Protein AF-A0A2S2NV46-F1 (afdb_monomer_lite)

Radius of gyration: 34.58 Å; chains: 1; bounding box: 79×33×82 Å

Foldseek 3Di:
DPDDDDDDDDDVVVCVVVVVCVVDPPDDPPPPVVVVCVVDPPPDDDQDPQNVLLVQLVVDPVSVVLVVLQPDDPVPDDPVNCVVNVQWDQDPNFIWGFDQDPNDTDTDGDGDDD

Structure (mmCIF, N/CA/C/O backbone):
data_AF-A0A2S2NV46-F1
#
_entry.id   AF-A0A2S2NV46-F1
#
loop_
_atom_site.group_PDB
_atom_site.id
_atom_site.type_symbol
_atom_site.label_atom_id
_atom_site.label_alt_id
_atom_site.label_comp_id
_atom_site.label_asym_id
_atom_site.label_entity_id
_atom_site.label_seq_id
_atom_site.pdbx_PDB_ins_code
_atom_site.Cartn_x
_atom_site.Cartn_y
_atom_site.Cartn_z
_atom_site.occupancy
_atom_site.B_iso_or_equiv
_atom_site.auth_seq_id
_atom_site.auth_comp_id
_atom_site.auth_asym_id
_atom_site.auth_atom_id
_atom_site.pdbx_PDB_model_num
ATOM 1 N N . THR A 1 1 ? 52.981 5.927 -29.016 1.00 56.62 1 THR A N 1
ATOM 2 C CA . THR A 1 1 ? 53.230 5.341 -30.348 1.00 56.62 1 THR A CA 1
ATOM 3 C C . THR A 1 1 ? 53.313 3.841 -30.177 1.00 56.62 1 THR A C 1
ATOM 5 O O . THR A 1 1 ? 54.381 3.327 -29.883 1.00 56.62 1 THR A O 1
ATOM 8 N N . GLU A 1 2 ? 52.168 3.157 -30.221 1.00 81.75 2 GLU A N 1
ATOM 9 C CA . GLU A 1 2 ? 52.107 1.709 -29.939 1.00 81.75 2 GLU A CA 1
ATOM 10 C C . GLU A 1 2 ? 52.471 0.834 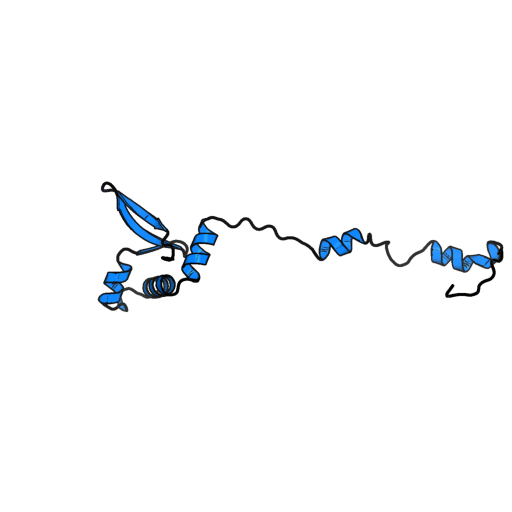-31.143 1.00 81.75 2 GLU A C 1
ATOM 12 O O . GLU A 1 2 ? 52.808 -0.330 -30.963 1.00 81.75 2 GLU A O 1
ATOM 17 N N . TYR A 1 3 ? 52.467 1.396 -32.355 1.00 86.69 3 TYR A N 1
ATOM 18 C CA . TYR A 1 3 ? 52.782 0.667 -33.580 1.00 86.69 3 TYR A CA 1
ATOM 19 C C . TYR A 1 3 ? 53.772 1.443 -34.437 1.00 86.69 3 TYR A C 1
ATOM 21 O O . TYR A 1 3 ? 53.659 2.665 -34.573 1.00 86.69 3 TYR A O 1
ATOM 29 N N . ASP A 1 4 ? 54.703 0.704 -35.031 1.00 89.06 4 ASP A N 1
ATOM 30 C CA . ASP A 1 4 ? 55.575 1.179 -36.097 1.00 89.06 4 ASP A CA 1
ATOM 31 C C . ASP A 1 4 ? 54.974 0.751 -37.442 1.00 89.06 4 ASP A C 1
ATOM 33 O O . ASP A 1 4 ? 54.660 -0.427 -37.643 1.00 89.06 4 ASP A O 1
ATOM 37 N N . TYR A 1 5 ? 54.727 1.707 -38.335 1.00 89.69 5 TYR A N 1
ATOM 38 C CA . TYR A 1 5 ? 54.058 1.449 -39.607 1.00 89.69 5 TYR A CA 1
ATOM 39 C C . TYR A 1 5 ? 54.553 2.372 -40.718 1.00 89.69 5 TYR A C 1
ATOM 41 O O . TYR A 1 5 ? 54.929 3.522 -40.502 1.00 89.69 5 TYR A O 1
ATOM 49 N N . GLU A 1 6 ? 54.486 1.862 -41.948 1.00 90.94 6 GLU A N 1
ATOM 50 C CA . GLU A 1 6 ? 54.864 2.578 -43.163 1.00 90.94 6 GLU A CA 1
ATOM 51 C C . GLU A 1 6 ? 53.642 2.710 -44.085 1.00 90.94 6 GLU A C 1
ATOM 53 O O . GLU A 1 6 ? 52.995 1.717 -44.434 1.00 90.94 6 GLU A O 1
ATOM 58 N N . ILE A 1 7 ? 53.317 3.936 -44.502 1.00 89.50 7 ILE A N 1
ATOM 59 C CA . ILE A 1 7 ? 52.171 4.205 -45.380 1.00 89.50 7 ILE A CA 1
ATOM 60 C C . ILE A 1 7 ? 52.569 3.929 -46.836 1.00 89.50 7 ILE A C 1
ATOM 62 O O . ILE A 1 7 ? 53.475 4.563 -47.372 1.00 89.50 7 ILE A O 1
ATOM 66 N N . LYS A 1 8 ? 51.859 3.010 -47.505 1.00 89.75 8 LYS A N 1
ATOM 67 C CA . LYS A 1 8 ? 52.066 2.679 -48.928 1.00 89.75 8 LYS A CA 1
ATOM 68 C C . LYS A 1 8 ? 50.761 2.723 -49.712 1.00 89.75 8 LYS A C 1
ATOM 70 O O . LYS A 1 8 ? 49.762 2.144 -49.294 1.00 89.75 8 LYS A O 1
ATOM 75 N N . HIS A 1 9 ? 50.796 3.328 -50.898 1.00 90.00 9 HIS A N 1
ATOM 76 C CA . HIS A 1 9 ? 49.676 3.295 -51.839 1.00 90.00 9 HIS A CA 1
ATOM 77 C C . HIS A 1 9 ? 49.545 1.913 -52.506 1.00 90.00 9 HIS A C 1
ATOM 79 O O . HIS A 1 9 ? 50.534 1.327 -52.954 1.00 90.00 9 HIS A O 1
ATOM 85 N N . ARG A 1 10 ? 48.311 1.402 -52.614 1.00 86.38 10 ARG A N 1
ATOM 86 C CA . ARG A 1 10 ? 47.982 0.148 -53.309 1.00 86.38 10 ARG A CA 1
ATOM 87 C C . ARG A 1 10 ? 46.831 0.381 -54.286 1.00 86.38 10 ARG A C 1
ATOM 89 O O . ARG A 1 10 ? 45.805 0.931 -53.913 1.00 86.38 10 ARG A O 1
ATOM 96 N N . ALA A 1 11 ? 46.998 -0.071 -55.529 1.00 89.56 11 ALA A N 1
ATOM 97 C CA . ALA A 1 11 ? 45.962 0.032 -56.556 1.00 89.56 11 ALA A CA 1
ATOM 98 C C . ALA A 1 11 ? 44.727 -0.824 -56.210 1.00 89.56 11 ALA A C 1
ATOM 100 O O . ALA A 1 11 ? 44.874 -1.930 -55.685 1.00 89.56 11 ALA A O 1
ATOM 101 N N . GLY A 1 12 ? 43.530 -0.350 -56.576 1.00 83.62 12 GLY A N 1
ATOM 102 C CA . GLY A 1 12 ? 42.243 -0.964 -56.210 1.00 83.62 12 GLY A CA 1
ATOM 103 C C . GLY A 1 12 ? 42.110 -2.446 -56.579 1.00 83.62 12 GLY A C 1
ATOM 104 O O . GLY A 1 12 ? 41.607 -3.236 -55.788 1.00 83.62 12 GLY A O 1
ATOM 105 N N . ASN A 1 13 ? 42.682 -2.865 -57.710 1.00 85.88 13 ASN A N 1
ATOM 106 C CA . ASN A 1 13 ? 42.668 -4.264 -58.162 1.00 85.88 13 ASN A CA 1
ATOM 107 C C . ASN A 1 13 ? 43.349 -5.216 -57.158 1.00 85.88 13 ASN A C 1
ATOM 109 O O . ASN A 1 13 ? 43.006 -6.391 -57.088 1.00 85.88 13 ASN A O 1
ATOM 113 N N . LYS A 1 14 ? 44.316 -4.712 -56.376 1.00 86.88 14 LYS A N 1
ATOM 114 C CA . LYS A 1 14 ? 45.017 -5.463 -55.320 1.00 86.88 14 LYS A CA 1
ATOM 115 C C . LYS A 1 14 ? 44.315 -5.382 -53.958 1.00 86.88 14 LYS A C 1
ATOM 117 O O . LYS A 1 14 ? 44.768 -6.027 -53.020 1.00 86.88 14 LYS A O 1
ATOM 122 N N . MET A 1 15 ? 43.241 -4.600 -53.850 1.00 88.38 15 MET A N 1
ATOM 123 C CA . MET A 1 15 ? 42.477 -4.332 -52.625 1.00 88.38 15 MET A CA 1
ATOM 124 C C . MET A 1 15 ? 41.024 -4.826 -52.726 1.00 88.38 15 MET A C 1
ATOM 126 O O . MET A 1 15 ? 40.214 -4.520 -51.858 1.00 88.38 15 MET A O 1
ATOM 130 N N . SER A 1 16 ? 40.687 -5.604 -53.760 1.00 88.56 16 SER A N 1
ATOM 131 C CA . SER A 1 16 ? 39.318 -6.070 -54.034 1.00 88.56 16 SER A CA 1
ATOM 132 C C . SER A 1 16 ? 38.680 -6.828 -52.866 1.00 88.56 16 SER A C 1
ATOM 134 O O . SER A 1 16 ? 37.505 -6.644 -52.578 1.00 88.56 16 SER A O 1
ATOM 136 N N . HIS A 1 17 ? 39.465 -7.641 -52.159 1.00 86.88 17 HIS A N 1
ATOM 137 C CA . HIS A 1 17 ? 39.029 -8.377 -50.972 1.00 86.88 17 HIS A CA 1
ATOM 138 C C . HIS A 1 17 ? 38.689 -7.445 -49.798 1.00 86.88 17 HIS A C 1
ATOM 140 O O . HIS A 1 17 ? 37.720 -7.688 -49.088 1.00 86.88 17 HIS A O 1
ATOM 146 N N . ILE A 1 18 ? 39.446 -6.360 -49.617 1.00 86.44 18 ILE A N 1
ATOM 147 C CA . ILE A 1 18 ? 39.196 -5.363 -48.565 1.00 86.44 18 ILE A CA 1
ATOM 148 C C . ILE A 1 18 ? 37.958 -4.530 -48.907 1.00 86.44 18 ILE A C 1
ATOM 150 O O . ILE A 1 18 ? 37.109 -4.325 -48.045 1.00 86.44 18 ILE A O 1
ATOM 154 N N . ASP A 1 19 ? 37.818 -4.110 -50.169 1.00 86.94 19 ASP A N 1
ATOM 155 C CA . ASP A 1 19 ? 36.628 -3.398 -50.649 1.00 86.94 19 ASP A CA 1
ATOM 156 C C . ASP A 1 19 ? 35.362 -4.253 -50.449 1.00 86.94 19 ASP A C 1
ATOM 158 O O . ASP A 1 19 ? 34.394 -3.773 -49.863 1.00 86.94 19 ASP A O 1
ATOM 162 N N . ALA A 1 20 ? 35.407 -5.545 -50.802 1.00 87.56 20 ALA A N 1
ATOM 163 C CA . ALA A 1 20 ? 34.298 -6.481 -50.604 1.00 87.56 20 ALA A CA 1
ATOM 164 C C . ALA A 1 20 ? 33.890 -6.632 -49.127 1.00 87.56 20 ALA A C 1
ATOM 166 O O . ALA A 1 20 ? 32.701 -6.585 -48.818 1.00 87.56 20 ALA A O 1
ATOM 167 N N . LEU A 1 21 ? 34.859 -6.768 -48.215 1.00 84.06 21 LEU A N 1
ATOM 168 C CA . LEU A 1 21 ? 34.590 -6.887 -46.778 1.00 84.06 21 LEU A CA 1
ATOM 169 C C . LEU A 1 21 ? 34.068 -5.579 -46.168 1.00 84.06 21 LEU A C 1
ATOM 171 O O . LEU A 1 21 ? 33.187 -5.611 -45.318 1.00 84.06 21 LEU A O 1
ATOM 175 N N . SER A 1 22 ? 34.568 -4.426 -46.619 1.00 83.25 22 SER A N 1
ATOM 176 C CA . SER A 1 22 ? 34.113 -3.122 -46.116 1.00 83.25 22 SER A CA 1
ATOM 177 C C . SER A 1 22 ? 32.702 -2.738 -46.579 1.00 83.25 22 SER A C 1
ATOM 179 O O . SER A 1 22 ? 32.001 -2.026 -45.867 1.00 83.25 22 SER A O 1
ATOM 181 N N . ARG A 1 23 ? 32.275 -3.196 -47.766 1.00 83.25 23 ARG A N 1
ATOM 182 C CA . ARG A 1 23 ? 30.968 -2.854 -48.359 1.00 83.25 23 ARG A CA 1
ATOM 183 C C . ARG A 1 23 ? 29.825 -3.752 -47.900 1.00 83.25 23 ARG A C 1
ATOM 185 O O . ARG A 1 23 ? 28.669 -3.390 -48.103 1.00 83.25 23 ARG A O 1
ATOM 192 N N . ALA A 1 24 ? 30.136 -4.908 -47.323 1.00 80.88 24 ALA A N 1
ATOM 193 C CA . ALA A 1 24 ? 29.159 -5.867 -46.823 1.00 80.88 24 ALA A CA 1
ATOM 194 C C . ALA A 1 24 ? 29.431 -6.192 -45.344 1.00 80.88 24 ALA A C 1
ATOM 196 O O . ALA A 1 24 ? 29.783 -7.331 -45.025 1.00 80.88 24 ALA A O 1
ATOM 197 N N . PRO A 1 25 ? 29.309 -5.205 -44.435 1.00 77.69 25 PRO A N 1
ATOM 198 C CA . PRO A 1 25 ? 29.383 -5.485 -43.009 1.00 77.69 25 PRO A CA 1
ATOM 199 C C . PRO A 1 25 ? 28.283 -6.488 -42.632 1.00 77.69 25 PRO A C 1
ATOM 201 O O . PRO A 1 25 ? 27.125 -6.333 -43.018 1.00 77.69 25 PRO A O 1
ATOM 204 N N . VAL A 1 26 ? 28.667 -7.551 -41.922 1.00 73.88 26 VAL A N 1
ATOM 205 C CA . VAL A 1 26 ? 27.741 -8.597 -41.447 1.00 73.88 26 VAL A CA 1
ATOM 206 C C . VAL A 1 26 ? 26.962 -8.117 -40.220 1.00 73.88 26 VAL A C 1
ATOM 208 O O . VAL A 1 26 ? 25.832 -8.544 -39.996 1.00 73.88 26 VAL A O 1
ATOM 211 N N . GLU A 1 27 ? 27.550 -7.205 -39.449 1.00 73.94 27 GLU A N 1
ATOM 212 C CA . GLU A 1 27 ? 26.894 -6.559 -38.321 1.00 73.94 27 GLU A CA 1
ATOM 213 C C . GLU A 1 27 ? 26.141 -5.317 -38.801 1.00 73.94 27 GLU A C 1
ATOM 215 O O . GLU A 1 27 ? 26.676 -4.478 -39.531 1.00 73.94 27 GLU A O 1
ATOM 220 N N . VAL A 1 28 ? 24.876 -5.210 -38.399 1.00 68.06 28 VAL A N 1
ATOM 221 C CA . VAL A 1 28 ? 24.115 -3.968 -38.539 1.00 68.06 28 VAL A CA 1
ATOM 222 C C . VAL A 1 28 ? 24.799 -2.937 -37.649 1.00 68.06 28 VAL A C 1
ATOM 224 O O . VAL A 1 28 ? 25.132 -3.258 -36.510 1.00 68.06 28 VAL A O 1
ATOM 227 N N . ALA A 1 29 ? 25.025 -1.721 -38.153 1.00 63.72 29 ALA A N 1
ATOM 228 C CA . ALA A 1 29 ? 25.498 -0.620 -37.323 1.00 63.72 29 ALA A CA 1
ATOM 229 C C . ALA A 1 29 ? 24.491 -0.415 -36.182 1.00 63.72 29 ALA A C 1
ATOM 231 O O . ALA A 1 29 ? 23.412 0.134 -36.391 1.00 63.72 29 ALA A O 1
ATOM 232 N N . GLY A 1 30 ? 24.807 -0.947 -35.004 1.00 61.06 30 GLY A N 1
ATOM 233 C CA . GLY A 1 30 ? 24.050 -0.680 -33.799 1.00 61.06 30 GLY A CA 1
ATOM 234 C C . GLY A 1 30 ? 24.352 0.749 -33.396 1.00 61.06 30 GLY A C 1
ATOM 235 O O . GLY A 1 30 ? 25.492 1.061 -33.046 1.00 61.06 30 GLY A O 1
ATOM 236 N N . ASP A 1 31 ? 23.354 1.625 -33.463 1.00 61.31 31 ASP A N 1
ATOM 237 C CA . ASP A 1 31 ? 23.453 2.904 -32.778 1.00 61.31 31 ASP A CA 1
ATOM 238 C C . ASP A 1 31 ? 23.704 2.585 -31.304 1.00 61.31 31 ASP A C 1
ATOM 240 O O . ASP A 1 31 ? 22.844 2.010 -30.631 1.00 61.31 31 ASP A O 1
ATOM 244 N N . THR A 1 32 ? 24.883 2.950 -30.797 1.00 59.84 32 THR A N 1
ATOM 245 C CA . THR A 1 32 ? 25.264 2.754 -29.387 1.00 59.84 32 THR A CA 1
ATOM 246 C C . THR A 1 32 ? 24.221 3.376 -28.449 1.00 59.84 32 THR A C 1
ATOM 248 O O . THR A 1 32 ? 24.049 2.944 -27.315 1.00 59.84 32 THR A O 1
ATOM 251 N N . GLU A 1 33 ? 23.461 4.353 -28.946 1.00 57.47 33 GLU A N 1
ATOM 252 C CA . GLU A 1 33 ? 22.334 4.969 -28.253 1.00 57.47 33 GLU A CA 1
ATOM 253 C C . GLU A 1 33 ? 21.208 3.972 -27.933 1.00 57.47 33 GLU A C 1
ATOM 255 O O . GLU A 1 33 ? 20.680 3.998 -26.825 1.00 57.47 33 GLU A O 1
ATOM 260 N N . THR A 1 34 ? 20.862 3.051 -28.839 1.00 55.34 34 THR A N 1
ATOM 261 C CA . THR A 1 34 ? 19.745 2.109 -28.621 1.00 55.34 34 THR A CA 1
ATOM 262 C C . THR A 1 34 ? 20.044 1.029 -27.579 1.00 55.34 34 THR A C 1
ATOM 264 O O . THR A 1 34 ? 19.150 0.672 -26.809 1.00 55.34 34 THR A O 1
ATOM 267 N N . GLU A 1 35 ? 21.294 0.569 -27.470 1.00 55.88 35 GLU A N 1
ATOM 268 C CA . GLU A 1 35 ? 21.708 -0.363 -26.409 1.00 55.88 35 GLU A CA 1
ATOM 269 C C . GLU A 1 35 ? 21.741 0.318 -25.029 1.00 55.88 35 GLU A C 1
ATOM 271 O O . GLU A 1 35 ? 21.291 -0.264 -24.043 1.00 55.88 35 GLU A O 1
ATOM 276 N N . ILE A 1 36 ? 22.152 1.592 -24.960 1.00 57.00 36 ILE A N 1
ATOM 277 C CA . ILE A 1 36 ? 22.155 2.381 -23.713 1.00 57.00 36 ILE A CA 1
ATOM 278 C C . ILE A 1 36 ? 20.726 2.675 -23.222 1.00 57.00 36 ILE A C 1
ATOM 280 O O . ILE A 1 36 ? 20.479 2.703 -22.013 1.00 57.00 36 ILE A O 1
ATOM 284 N N . ILE A 1 37 ? 19.777 2.898 -24.138 1.00 56.31 37 ILE A N 1
ATOM 285 C CA . ILE A 1 37 ? 18.377 3.192 -23.791 1.00 56.31 37 ILE A CA 1
ATOM 286 C C . ILE A 1 37 ? 17.677 1.949 -23.219 1.00 56.31 37 ILE A C 1
ATOM 288 O O . ILE A 1 37 ? 16.902 2.069 -22.269 1.00 56.31 37 ILE A O 1
ATOM 292 N N . ASN A 1 38 ? 17.979 0.752 -23.733 1.00 55.59 38 ASN A N 1
ATOM 293 C CA . ASN A 1 38 ? 17.362 -0.486 -23.249 1.00 55.59 38 ASN A CA 1
ATOM 294 C C . ASN A 1 38 ? 17.824 -0.888 -21.834 1.00 55.59 38 ASN A C 1
ATOM 296 O O . ASN A 1 38 ? 17.055 -1.505 -21.099 1.00 55.59 38 ASN A O 1
ATOM 300 N N . GLU A 1 39 ? 19.039 -0.516 -21.415 1.00 59.00 39 GLU A N 1
ATOM 301 C CA . GLU A 1 39 ? 19.539 -0.789 -20.056 1.00 59.00 39 GLU A CA 1
ATOM 302 C C . GLU A 1 39 ? 18.963 0.152 -18.981 1.00 59.00 39 GLU A C 1
ATOM 304 O O . GLU A 1 39 ? 19.012 -0.166 -17.791 1.00 59.00 39 GLU A O 1
ATOM 309 N N . LYS A 1 40 ? 18.396 1.302 -19.368 1.00 59.31 40 LYS A N 1
ATOM 310 C CA . LYS A 1 40 ? 17.907 2.343 -18.444 1.00 59.31 40 LYS A CA 1
ATOM 311 C C . LYS A 1 40 ? 16.441 2.686 -18.672 1.00 59.31 40 LYS A C 1
ATOM 313 O O . LYS A 1 40 ? 16.069 3.857 -18.733 1.00 59.31 40 LYS A O 1
ATOM 318 N N . MET A 1 41 ? 15.592 1.671 -18.790 1.00 61.00 41 MET A N 1
ATOM 319 C CA . MET A 1 41 ? 14.152 1.896 -18.845 1.00 61.00 41 MET A CA 1
ATOM 320 C C . MET A 1 41 ? 13.659 2.375 -17.469 1.00 61.00 41 MET A C 1
ATOM 322 O O . MET A 1 41 ? 13.348 1.581 -16.582 1.00 61.00 41 MET A O 1
ATOM 326 N N . GLU A 1 42 ? 13.631 3.692 -17.265 1.00 64.19 42 GLU A N 1
ATOM 327 C CA . GLU A 1 42 ? 13.036 4.305 -16.080 1.00 64.19 42 GLU A CA 1
ATOM 328 C C . GLU A 1 42 ? 11.518 4.081 -16.118 1.00 64.19 42 GLU A C 1
ATOM 330 O O . GLU A 1 42 ? 10.773 4.757 -16.829 1.00 64.19 42 GLU A O 1
ATOM 335 N N . VAL A 1 43 ? 11.045 3.089 -15.361 1.00 68.12 43 VAL A N 1
ATOM 336 C CA . VAL A 1 43 ? 9.611 2.827 -15.196 1.00 68.12 43 VAL A CA 1
ATOM 337 C C . VAL A 1 43 ? 9.044 3.853 -14.216 1.00 68.12 43 VAL A C 1
ATOM 339 O O . VAL A 1 43 ? 9.033 3.652 -13.002 1.00 68.12 43 VAL A O 1
ATOM 342 N N . LEU A 1 44 ? 8.572 4.978 -14.748 1.00 69.06 44 LEU A N 1
ATOM 343 C CA . LEU A 1 44 ? 7.854 5.985 -13.972 1.00 69.06 44 LEU A CA 1
ATOM 344 C C . LEU A 1 44 ? 6.457 5.454 -13.635 1.00 69.06 44 LEU A C 1
ATOM 346 O O . LEU A 1 44 ? 5.563 5.435 -14.479 1.00 69.06 44 LEU A O 1
ATOM 350 N N . THR A 1 45 ? 6.269 5.016 -12.390 1.00 73.81 45 THR A N 1
ATOM 351 C CA . THR A 1 45 ? 4.952 4.620 -11.876 1.00 73.81 45 THR A CA 1
ATOM 352 C C . THR A 1 45 ? 4.395 5.748 -11.017 1.00 73.81 45 THR A C 1
ATOM 354 O O . THR A 1 45 ? 5.062 6.221 -10.097 1.00 73.81 45 THR A O 1
ATOM 357 N N . LEU A 1 46 ? 3.173 6.189 -11.313 1.00 82.50 46 LEU A N 1
ATOM 358 C CA . LEU A 1 46 ? 2.459 7.137 -10.463 1.00 82.50 46 LEU A CA 1
ATOM 359 C C . LEU A 1 46 ? 1.990 6.395 -9.207 1.00 82.50 46 LEU A C 1
ATOM 361 O O . LEU A 1 46 ? 1.163 5.493 -9.300 1.00 82.50 46 LEU A O 1
ATOM 365 N N . VAL A 1 47 ? 2.537 6.762 -8.049 1.00 87.00 47 VAL A N 1
ATOM 366 C CA . VAL A 1 47 ? 2.095 6.242 -6.750 1.00 87.00 47 VAL A CA 1
ATOM 367 C C . VAL A 1 47 ? 0.898 7.071 -6.296 1.00 87.00 47 VAL A C 1
ATOM 369 O O . VAL A 1 47 ? 1.025 8.284 -6.114 1.00 87.00 47 VAL A O 1
ATOM 372 N N . THR A 1 48 ? -0.258 6.433 -6.128 1.00 91.44 48 THR A N 1
ATOM 373 C CA . THR A 1 48 ? -1.471 7.108 -5.643 1.00 91.44 48 THR A CA 1
ATOM 374 C C . THR A 1 48 ? -1.389 7.383 -4.137 1.00 91.44 48 THR A C 1
ATOM 376 O O . THR A 1 48 ? -0.578 6.789 -3.426 1.00 91.44 48 THR A O 1
ATOM 379 N N . GLU A 1 49 ? -2.237 8.274 -3.612 1.00 91.00 49 GLU A N 1
ATOM 380 C CA . GLU A 1 49 ? -2.333 8.493 -2.157 1.00 91.00 49 GLU A CA 1
ATOM 381 C C . GLU A 1 49 ? -2.711 7.198 -1.417 1.00 91.00 49 GLU A C 1
ATOM 383 O O . GLU A 1 49 ? -2.188 6.908 -0.343 1.00 91.00 49 GLU A O 1
ATOM 388 N N . GLU A 1 50 ? -3.566 6.379 -2.029 1.00 92.38 50 GLU A N 1
ATOM 389 C CA . GLU A 1 50 ? -3.995 5.079 -1.513 1.00 92.38 50 GLU A CA 1
ATOM 390 C C . GLU A 1 50 ? -2.819 4.103 -1.395 1.00 92.38 50 GLU A C 1
ATOM 392 O O . GLU A 1 50 ? -2.674 3.447 -0.362 1.00 92.38 50 GLU A O 1
ATOM 397 N N . ASP A 1 51 ? -1.935 4.060 -2.396 1.00 91.56 51 ASP A N 1
ATOM 398 C CA . ASP A 1 51 ? -0.725 3.230 -2.367 1.00 91.56 51 ASP A CA 1
ATOM 399 C C . ASP A 1 51 ? 0.218 3.647 -1.234 1.00 91.56 51 ASP A C 1
ATOM 401 O O . ASP A 1 51 ? 0.786 2.797 -0.540 1.00 91.56 51 ASP A O 1
ATOM 405 N N . GLN A 1 52 ? 0.363 4.958 -1.009 1.00 91.31 52 GLN A N 1
ATOM 406 C CA . GLN A 1 52 ? 1.182 5.480 0.086 1.00 91.31 52 GLN A CA 1
ATOM 407 C C . GLN A 1 52 ? 0.603 5.083 1.443 1.00 91.31 52 GLN A C 1
ATOM 409 O O . GLN A 1 52 ? 1.325 4.563 2.297 1.00 91.31 52 GLN A O 1
ATOM 414 N N . VAL A 1 53 ? -0.704 5.275 1.637 1.00 93.12 53 VAL A N 1
ATOM 415 C CA . VAL A 1 53 ? -1.387 4.892 2.878 1.00 93.12 53 VAL A CA 1
ATOM 416 C C . VAL A 1 53 ? -1.286 3.383 3.100 1.00 93.12 53 VAL A C 1
ATOM 418 O O . VAL A 1 53 ? -0.964 2.949 4.207 1.00 93.12 53 VAL A O 1
ATOM 421 N N . LEU A 1 54 ? -1.486 2.570 2.061 1.00 92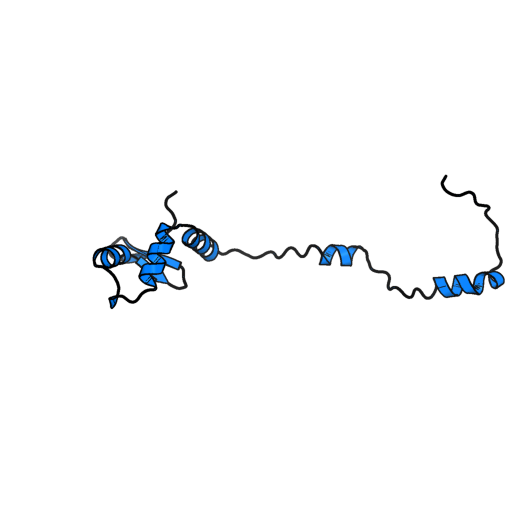.50 54 LEU A N 1
ATOM 422 C CA . LEU A 1 54 ? -1.367 1.116 2.146 1.00 92.50 54 LEU A CA 1
ATOM 423 C C . LEU A 1 54 ? 0.046 0.690 2.561 1.00 92.50 54 LEU A C 1
ATOM 425 O O . LEU A 1 54 ? 0.203 -0.180 3.422 1.00 92.50 54 LEU A O 1
ATOM 429 N N . ALA A 1 55 ? 1.078 1.310 1.984 1.00 91.44 55 ALA A N 1
ATOM 430 C CA . ALA A 1 55 ? 2.467 1.044 2.344 1.00 91.44 55 ALA A CA 1
ATOM 431 C C . ALA A 1 55 ? 2.747 1.385 3.819 1.00 91.44 55 ALA A C 1
ATOM 433 O O . ALA A 1 55 ? 3.340 0.574 4.539 1.00 91.44 55 ALA A O 1
ATOM 434 N N . MET A 1 56 ? 2.261 2.535 4.299 1.00 92.56 56 MET A N 1
ATOM 435 C CA . MET A 1 56 ? 2.383 2.933 5.707 1.00 92.56 56 MET A CA 1
ATOM 436 C C . MET A 1 56 ? 1.687 1.932 6.640 1.00 92.56 56 MET A C 1
ATOM 438 O O . MET A 1 56 ? 2.277 1.481 7.621 1.00 92.56 56 MET A O 1
ATOM 442 N N . GLN A 1 57 ? 0.457 1.531 6.310 1.00 93.19 57 GLN A N 1
ATOM 443 C CA . GLN A 1 57 ? -0.333 0.592 7.111 1.00 93.19 57 GLN A CA 1
ATOM 444 C C . GLN A 1 57 ? 0.290 -0.802 7.193 1.00 93.19 57 GLN A C 1
ATOM 446 O O . GLN A 1 57 ? 0.246 -1.429 8.248 1.00 93.19 57 GLN A O 1
ATOM 451 N N . ARG A 1 58 ? 0.887 -1.292 6.099 1.00 89.62 58 ARG A N 1
ATOM 452 C CA . ARG A 1 58 ? 1.563 -2.600 6.068 1.00 89.62 58 ARG A CA 1
ATOM 453 C C . ARG A 1 58 ? 2.863 -2.625 6.865 1.00 89.62 58 ARG A C 1
ATOM 455 O O . ARG A 1 58 ? 3.254 -3.687 7.348 1.00 89.62 58 ARG A O 1
ATOM 462 N N . THR A 1 59 ? 3.533 -1.481 6.964 1.00 91.00 59 THR A N 1
ATOM 463 C CA . THR A 1 59 ? 4.808 -1.352 7.678 1.00 91.00 59 THR A CA 1
ATOM 464 C C . THR A 1 59 ? 4.597 -1.304 9.193 1.00 91.00 59 THR A C 1
ATOM 466 O O . THR A 1 59 ? 5.411 -1.834 9.947 1.00 91.00 59 THR A O 1
ATOM 469 N N . ASP A 1 60 ? 3.489 -0.719 9.652 1.00 93.69 60 ASP A N 1
ATOM 470 C CA . ASP A 1 60 ? 3.174 -0.618 11.076 1.00 93.69 60 ASP A CA 1
ATOM 471 C C . ASP A 1 60 ? 2.669 -1.945 11.662 1.00 93.69 60 ASP A C 1
ATOM 473 O O . ASP A 1 60 ? 1.686 -2.540 11.214 1.00 93.69 60 ASP A O 1
ATOM 477 N N . THR A 1 61 ? 3.343 -2.409 12.714 1.00 91.88 61 THR A N 1
ATOM 478 C CA . THR A 1 61 ? 3.047 -3.694 13.355 1.00 91.88 61 THR A CA 1
ATOM 479 C C . THR A 1 61 ? 1.693 -3.703 14.056 1.00 91.88 61 THR A C 1
ATOM 481 O O . THR A 1 61 ? 1.016 -4.729 14.040 1.00 91.88 61 THR A O 1
ATOM 484 N N . ARG A 1 62 ? 1.259 -2.577 14.635 1.00 92.00 62 ARG A N 1
ATOM 485 C CA . ARG A 1 62 ? -0.027 -2.457 15.332 1.00 92.00 62 ARG A CA 1
ATOM 486 C C . ARG A 1 62 ? -1.189 -2.423 14.345 1.00 92.00 62 ARG A C 1
ATOM 488 O O . ARG A 1 62 ? -2.214 -3.050 14.582 1.00 92.00 62 ARG A O 1
ATOM 495 N N . LEU A 1 63 ? -1.062 -1.694 13.243 1.00 91.88 63 LEU A N 1
ATOM 496 C CA . LEU A 1 63 ? -2.086 -1.666 12.203 1.00 91.88 63 LEU A CA 1
ATOM 497 C C . LEU A 1 63 ? -2.185 -3.029 11.523 1.00 91.88 63 LEU A C 1
ATOM 499 O O . LEU A 1 63 ? -3.291 -3.517 11.305 1.00 91.88 63 LEU A O 1
ATOM 503 N N . ARG A 1 64 ? -1.051 -3.700 11.301 1.00 91.12 64 ARG A N 1
ATOM 504 C CA . ARG A 1 64 ? -1.033 -5.074 10.799 1.00 91.12 64 ARG A CA 1
ATOM 505 C C . ARG A 1 64 ? -1.773 -6.049 11.715 1.00 91.12 64 ARG A C 1
ATOM 507 O O . ARG A 1 64 ? -2.573 -6.827 11.209 1.00 91.12 64 ARG A O 1
ATOM 514 N N . THR A 1 65 ? -1.590 -5.989 13.039 1.00 90.81 65 THR A N 1
ATOM 515 C CA . THR A 1 65 ? -2.354 -6.871 13.942 1.00 90.81 65 THR A CA 1
ATOM 516 C C . THR A 1 65 ? -3.856 -6.599 13.889 1.00 90.81 65 THR A C 1
ATOM 518 O O . THR A 1 65 ? -4.643 -7.542 13.917 1.00 90.81 65 THR A O 1
ATOM 521 N N . ILE A 1 66 ? -4.273 -5.337 13.746 1.00 91.06 66 ILE A N 1
ATOM 522 C CA . ILE A 1 66 ? -5.687 -4.974 13.562 1.00 91.06 66 ILE A CA 1
ATOM 523 C C . ILE A 1 66 ? -6.242 -5.582 12.271 1.00 91.06 66 ILE A C 1
ATOM 525 O O . ILE A 1 66 ? -7.328 -6.162 12.287 1.00 91.06 66 ILE A O 1
ATOM 529 N N . VAL A 1 67 ? -5.496 -5.482 11.169 1.00 91.00 67 VAL A N 1
ATOM 530 C CA . VAL A 1 67 ? -5.867 -6.094 9.885 1.00 91.00 67 VAL A CA 1
ATOM 531 C C . VAL A 1 67 ? -5.968 -7.615 10.024 1.00 91.00 67 VAL A C 1
ATOM 533 O O . VAL A 1 67 ? -6.965 -8.193 9.600 1.00 91.00 67 VAL A O 1
ATOM 536 N N . ASP A 1 68 ? -5.005 -8.260 10.685 1.00 90.19 68 ASP A N 1
ATOM 537 C CA . ASP A 1 68 ? -5.007 -9.710 10.900 1.00 90.19 68 ASP A CA 1
ATOM 538 C C . ASP A 1 68 ? -6.229 -10.171 11.714 1.00 90.19 68 ASP A C 1
ATOM 540 O O . ASP A 1 68 ? -6.830 -11.198 11.398 1.00 90.19 68 ASP A O 1
ATOM 544 N N . ILE A 1 69 ? -6.637 -9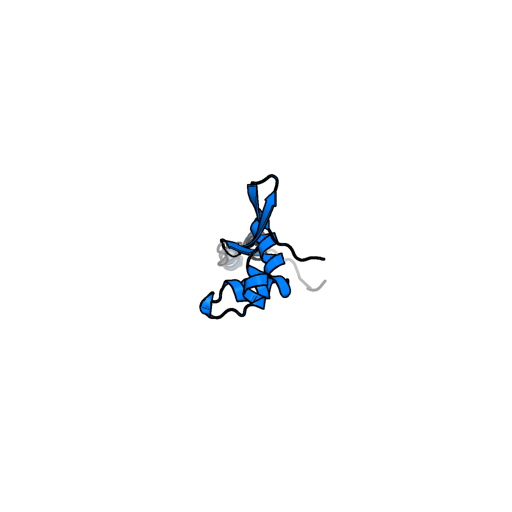.411 12.736 1.00 89.38 69 ILE A N 1
ATOM 545 C CA . ILE A 1 69 ? -7.851 -9.689 13.521 1.00 89.38 69 ILE A CA 1
ATOM 546 C C . ILE A 1 69 ? -9.110 -9.501 12.661 1.00 89.38 69 ILE A C 1
ATOM 548 O O . ILE A 1 69 ? -10.030 -10.320 12.731 1.00 89.38 69 ILE A O 1
ATOM 552 N N . LEU A 1 70 ? -9.159 -8.445 11.840 1.00 88.06 70 LEU A N 1
ATOM 553 C CA . LEU A 1 70 ? -10.287 -8.154 10.949 1.00 88.06 70 LEU A CA 1
ATOM 554 C C . LEU A 1 70 ? -10.447 -9.191 9.826 1.00 88.06 70 LEU A C 1
ATOM 556 O O . LEU A 1 70 ? -11.576 -9.456 9.420 1.00 88.06 70 LEU A O 1
ATOM 560 N N . CYS A 1 71 ? -9.354 -9.804 9.366 1.00 86.81 71 CYS A N 1
ATOM 561 C CA . CYS A 1 71 ? -9.368 -10.887 8.379 1.00 86.81 71 CYS A CA 1
ATOM 562 C C . CYS A 1 71 ? -9.879 -12.226 8.942 1.00 86.81 71 CYS A C 1
ATOM 564 O O . CYS A 1 71 ? -10.310 -13.084 8.174 1.00 86.81 71 CYS A O 1
ATOM 566 N N . ARG A 1 72 ? -9.829 -12.432 10.265 1.00 85.94 72 ARG A N 1
ATOM 567 C CA . ARG A 1 72 ? -10.387 -13.626 10.928 1.00 85.94 72 ARG A CA 1
ATOM 568 C C . ARG A 1 72 ? -11.901 -13.499 11.090 1.00 85.94 72 ARG A C 1
ATOM 570 O O . ARG A 1 72 ? -12.422 -12.390 11.200 1.00 85.94 72 ARG A O 1
ATOM 577 N N . GLU A 1 73 ? -12.601 -14.628 11.181 1.00 78.25 73 GLU A N 1
ATOM 578 C CA . GLU A 1 73 ? -14.037 -14.645 11.489 1.00 78.25 73 GLU A CA 1
ATOM 579 C C . GLU A 1 73 ? -14.338 -14.035 12.868 1.00 78.25 73 GLU A C 1
ATOM 581 O O . GLU A 1 73 ? -13.583 -14.227 13.822 1.00 78.25 73 GLU A O 1
ATOM 586 N N . GLU A 1 74 ? -15.470 -13.331 12.991 1.00 76.38 74 GLU A N 1
ATOM 587 C CA . GLU A 1 74 ? -15.929 -12.739 14.261 1.00 76.38 74 GLU A CA 1
ATOM 588 C C . GLU A 1 74 ? -16.116 -13.770 15.379 1.00 76.38 74 GLU A C 1
ATOM 590 O O . GLU A 1 74 ? -15.881 -13.459 16.544 1.00 76.38 74 GLU A O 1
ATOM 595 N N . SER A 1 75 ? -16.485 -15.000 15.023 1.00 73.38 75 SER A N 1
ATOM 596 C CA . SER A 1 75 ? -16.694 -16.135 15.929 1.00 73.38 75 SER A CA 1
ATOM 597 C C . SER A 1 75 ? -15.432 -16.543 16.701 1.00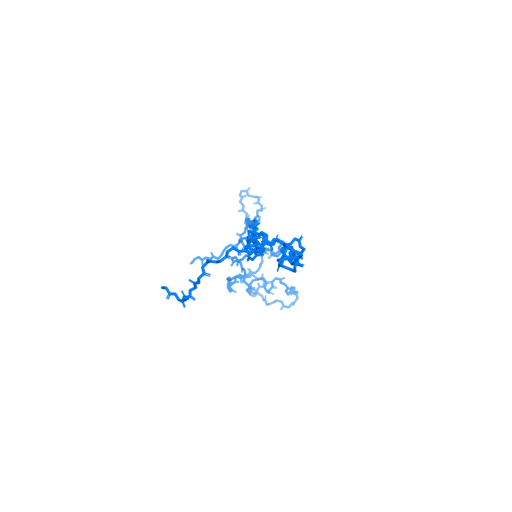 73.38 75 SER A C 1
ATOM 599 O O . SER A 1 75 ? -15.535 -17.057 17.813 1.00 73.38 75 SER A O 1
ATOM 601 N N . GLY A 1 76 ? -14.246 -16.308 16.130 1.00 74.19 76 GLY A N 1
ATOM 602 C CA . GLY A 1 76 ? -12.954 -16.672 16.715 1.00 74.19 76 GLY A CA 1
ATOM 603 C C . GLY A 1 76 ? -12.261 -15.547 17.485 1.00 74.19 76 GLY A C 1
ATOM 604 O O . GLY A 1 76 ? -11.140 -15.747 17.952 1.00 74.19 76 GLY A O 1
ATOM 605 N N . ARG A 1 77 ? -12.874 -14.360 17.591 1.00 82.75 77 ARG A N 1
ATOM 606 C CA . ARG A 1 77 ? -12.260 -13.189 18.233 1.00 82.75 77 ARG A CA 1
ATOM 607 C C . ARG A 1 77 ? -12.513 -13.193 19.736 1.00 82.75 77 ARG A C 1
ATOM 609 O O . ARG A 1 77 ? -13.621 -13.441 20.204 1.00 82.75 77 ARG A O 1
ATOM 616 N N . SER A 1 78 ? -11.493 -12.836 20.508 1.00 81.62 78 SER A N 1
ATOM 617 C CA . SER A 1 78 ? -11.664 -12.557 21.935 1.00 81.62 78 SER A CA 1
ATOM 618 C C . SER A 1 78 ? -12.477 -11.271 22.163 1.00 81.62 78 SER A C 1
ATOM 620 O O . SER A 1 78 ? -12.628 -10.421 21.278 1.00 81.62 78 SER A O 1
ATOM 622 N N . VAL A 1 79 ? -13.008 -11.096 23.377 1.00 82.81 79 VAL A N 1
ATOM 623 C CA . VAL A 1 79 ? -13.798 -9.907 23.759 1.00 82.81 79 VAL A CA 1
ATOM 624 C C . VAL A 1 79 ? -12.965 -8.619 23.668 1.00 82.81 79 VAL A C 1
ATOM 626 O O . VAL A 1 79 ? -13.466 -7.569 23.254 1.00 82.81 79 VAL A O 1
ATOM 629 N N . SER A 1 80 ? -11.678 -8.701 24.013 1.00 83.25 80 SER A N 1
ATOM 630 C CA . SER A 1 80 ? -10.716 -7.601 23.904 1.00 83.25 80 SER A CA 1
ATOM 631 C C . SER A 1 80 ? -10.438 -7.229 22.448 1.00 83.25 80 SER A C 1
ATOM 633 O O . SER A 1 80 ? -10.497 -6.051 22.102 1.00 83.25 80 SER A O 1
ATOM 635 N N . GLU A 1 81 ? -10.204 -8.215 21.579 1.00 86.00 81 GLU A N 1
ATOM 636 C CA . GLU A 1 81 ? -9.994 -7.992 20.141 1.00 86.00 81 GLU A CA 1
ATOM 637 C C . GLU A 1 81 ? -11.234 -7.395 19.476 1.00 86.00 81 GLU A C 1
ATOM 639 O O . GLU A 1 81 ? -11.126 -6.420 18.736 1.00 86.00 81 GLU A O 1
ATOM 644 N N . SER A 1 82 ? -12.418 -7.920 19.796 1.00 82.31 82 SER A N 1
ATOM 645 C CA . SER A 1 82 ? -13.692 -7.432 19.259 1.00 82.31 82 SER A CA 1
ATOM 646 C C . SER A 1 82 ? -13.951 -5.974 19.636 1.00 82.31 82 SER A C 1
ATOM 648 O O . SER A 1 82 ? -14.428 -5.193 18.815 1.00 82.31 82 SER A O 1
ATOM 650 N N . SER A 1 83 ? -13.590 -5.581 20.860 1.00 85.12 83 SER A N 1
ATOM 651 C CA . SER A 1 83 ? -13.690 -4.188 21.310 1.00 85.12 83 SER A CA 1
ATOM 652 C C . SER A 1 83 ? -12.698 -3.281 20.581 1.00 85.12 83 SER A C 1
ATOM 654 O O . SER A 1 83 ? -13.044 -2.157 20.227 1.00 85.12 83 SER A O 1
ATOM 656 N N . LEU A 1 84 ? -11.487 -3.778 20.320 1.00 85.75 84 LEU A N 1
ATOM 657 C CA . LEU A 1 84 ? -10.422 -3.030 19.658 1.00 85.75 84 LEU A CA 1
ATOM 658 C C . LEU A 1 84 ? -10.720 -2.776 18.175 1.00 85.75 84 LEU A C 1
ATOM 660 O O . LEU A 1 84 ? -10.463 -1.680 17.687 1.00 85.75 84 LEU A O 1
ATOM 664 N N . VAL A 1 85 ? -11.301 -3.750 17.467 1.00 88.81 85 VAL A N 1
ATOM 665 C CA . VAL A 1 85 ? -11.598 -3.629 16.027 1.00 88.81 85 VAL A CA 1
ATOM 666 C C . VAL A 1 85 ? -12.966 -3.019 15.715 1.00 88.81 85 VAL A C 1
ATOM 668 O O . VAL A 1 85 ? -13.236 -2.707 14.560 1.00 88.81 85 VAL A O 1
ATOM 671 N N . LYS A 1 86 ? -13.825 -2.797 16.719 1.00 87.56 86 LYS A N 1
ATOM 672 C CA . LYS A 1 86 ? -15.211 -2.314 16.549 1.00 87.56 86 LYS A CA 1
ATOM 673 C C . LYS A 1 86 ? -15.324 -1.018 15.736 1.00 87.56 86 LYS A C 1
ATOM 675 O O . LYS A 1 86 ? -16.268 -0.835 14.967 1.00 87.56 86 LYS A O 1
ATOM 680 N N . GLU A 1 87 ? -14.370 -0.112 15.925 1.00 90.62 87 GLU A N 1
ATOM 681 C CA . GLU A 1 87 ? -14.323 1.190 15.246 1.00 90.62 87 GLU A CA 1
ATOM 682 C C . GLU A 1 87 ? -13.620 1.135 13.885 1.00 90.62 87 GLU A C 1
ATOM 684 O O . GLU A 1 87 ? -13.628 2.122 13.150 1.00 90.62 87 GLU A O 1
ATOM 689 N N . TYR A 1 88 ? -13.021 0.000 13.532 1.00 92.50 88 TYR A N 1
ATOM 690 C CA . TYR A 1 88 ? -12.227 -0.159 12.325 1.00 92.50 88 TYR A CA 1
ATOM 691 C C . TYR A 1 88 ? -12.986 -0.938 11.252 1.00 92.50 88 TYR A C 1
ATOM 693 O O . TYR A 1 88 ? -13.858 -1.761 11.532 1.00 92.50 88 TYR A O 1
ATOM 701 N N . VAL A 1 89 ? -12.664 -0.653 9.995 1.00 92.88 89 VAL A N 1
ATOM 702 C CA . VAL A 1 89 ? -13.159 -1.381 8.825 1.00 92.88 89 VAL A CA 1
ATOM 703 C C . VAL A 1 89 ? -12.028 -1.533 7.831 1.00 92.88 89 VAL A C 1
ATOM 705 O O . VAL A 1 89 ? -11.295 -0.582 7.578 1.00 92.88 89 VAL A O 1
ATOM 708 N N . LEU A 1 90 ? -11.920 -2.723 7.253 1.00 92.31 90 LEU A N 1
ATOM 709 C CA . LEU A 1 90 ? -11.040 -2.990 6.128 1.00 92.31 90 LEU A CA 1
ATOM 710 C C . LEU A 1 90 ? -11.851 -2.883 4.832 1.00 92.31 90 LEU A C 1
ATOM 712 O O . LEU A 1 90 ? -12.869 -3.559 4.689 1.00 92.31 90 LEU A O 1
ATOM 716 N N . GLU A 1 91 ? -11.423 -2.036 3.902 1.00 91.50 91 GLU A N 1
ATOM 717 C CA . GLU A 1 91 ? -12.084 -1.835 2.607 1.00 91.50 91 GLU A CA 1
ATOM 718 C C . GLU A 1 91 ? -11.012 -1.712 1.523 1.00 91.50 91 GLU A C 1
ATOM 720 O O . GLU A 1 91 ? -10.057 -0.959 1.681 1.00 91.50 91 GLU A O 1
ATOM 725 N N . SER A 1 92 ? -11.106 -2.522 0.464 1.00 86.50 92 SER A N 1
ATOM 726 C CA . SER A 1 92 ? -10.082 -2.609 -0.598 1.00 86.50 92 SER A CA 1
ATOM 727 C C . SER A 1 92 ? -8.647 -2.845 -0.089 1.00 86.50 92 SER A C 1
ATOM 729 O O . SER A 1 92 ? -7.675 -2.450 -0.723 1.00 86.50 92 SER A O 1
ATOM 731 N N . GLY A 1 93 ? -8.498 -3.492 1.073 1.00 87.56 93 GLY A N 1
ATOM 732 C CA . GLY A 1 93 ? -7.202 -3.734 1.718 1.00 87.56 93 GLY A CA 1
ATOM 733 C C . GLY A 1 93 ? -6.650 -2.558 2.533 1.00 87.56 93 GLY A C 1
ATOM 734 O O . GLY A 1 93 ? -5.639 -2.736 3.207 1.00 87.56 93 GLY A O 1
ATOM 735 N N . LEU A 1 94 ? -7.320 -1.402 2.523 1.00 93.00 94 LEU A N 1
ATOM 736 C CA . LEU A 1 94 ? -6.999 -0.237 3.344 1.00 93.00 94 LEU A CA 1
ATOM 737 C C . LEU A 1 94 ? -7.777 -0.265 4.660 1.00 93.00 94 LEU A C 1
ATOM 739 O O . LEU A 1 94 ? -8.967 -0.588 4.710 1.00 93.00 94 LEU A O 1
ATOM 743 N N . LEU A 1 95 ? -7.096 0.103 5.742 1.00 94.38 95 LEU A N 1
ATOM 744 C CA . LEU A 1 95 ? -7.683 0.220 7.068 1.00 94.38 95 LEU A CA 1
ATOM 745 C C . LEU A 1 95 ? -8.293 1.613 7.265 1.00 94.38 95 LEU A C 1
ATOM 747 O O . LEU A 1 95 ? -7.611 2.638 7.176 1.00 94.38 95 LEU A O 1
ATOM 751 N N . TYR A 1 96 ? -9.577 1.633 7.605 1.00 94.50 96 TYR A N 1
ATOM 752 C CA . TYR A 1 96 ? -10.337 2.832 7.923 1.00 94.50 96 TYR A CA 1
ATOM 753 C C . TYR A 1 96 ? -10.794 2.820 9.374 1.00 94.50 96 TYR A C 1
ATOM 755 O O . TYR A 1 96 ? -11.143 1.775 9.924 1.00 94.50 96 TYR A O 1
ATOM 763 N N . LYS A 1 97 ? -10.875 4.007 9.974 1.00 93.19 97 LYS A N 1
ATOM 764 C CA . LYS A 1 97 ? -11.553 4.233 11.248 1.00 93.19 97 LYS A CA 1
ATOM 765 C C . LYS A 1 97 ? -12.875 4.955 11.009 1.00 93.19 97 LYS A C 1
ATOM 767 O O . LYS A 1 97 ? -12.919 5.971 10.315 1.00 93.19 97 LYS A O 1
ATOM 772 N N . LYS A 1 98 ? -13.952 4.431 11.592 1.00 93.00 98 LYS A N 1
ATOM 773 C CA . LYS A 1 98 ? -15.261 5.086 11.654 1.00 93.00 98 LYS A CA 1
ATOM 774 C C . LYS A 1 98 ? -15.198 6.185 12.709 1.00 93.00 98 LYS A C 1
ATOM 776 O O . LYS A 1 98 ? -14.984 5.903 13.884 1.00 93.00 98 LYS A O 1
ATOM 781 N N . VAL A 1 99 ? -15.392 7.429 12.289 1.00 91.56 99 VAL A N 1
ATOM 782 C CA . VAL A 1 99 ? -15.425 8.597 13.173 1.00 91.56 99 VAL A CA 1
ATOM 783 C C . VAL A 1 99 ? -16.732 9.339 12.943 1.00 91.56 99 VAL A C 1
ATOM 785 O O . VAL A 1 99 ? -17.086 9.656 11.808 1.00 91.56 99 VAL A O 1
ATOM 788 N N . GLU A 1 100 ? -17.464 9.611 14.018 1.00 90.94 100 GLU A N 1
ATOM 789 C CA . GLU A 1 100 ? -18.667 10.433 13.959 1.00 90.94 100 GLU A CA 1
ATOM 790 C C . GLU A 1 100 ? -18.281 11.912 14.047 1.00 90.94 100 GLU A C 1
ATOM 792 O O . GLU A 1 100 ? -17.731 12.370 15.046 1.00 90.94 100 GLU A O 1
ATOM 797 N N . VAL A 1 101 ? -18.566 12.668 12.987 1.00 87.19 101 VAL A N 1
ATOM 798 C CA . VAL A 1 101 ? -18.350 14.117 12.937 1.00 87.19 101 VAL A CA 1
ATOM 799 C C . VAL A 1 101 ? -19.669 14.769 12.557 1.00 87.19 101 VAL A C 1
ATOM 801 O O . VAL A 1 101 ? -20.217 14.496 11.491 1.00 87.19 101 VAL A O 1
ATOM 804 N N . ASN A 1 102 ? -20.194 15.638 13.423 1.00 84.31 102 ASN A N 1
ATOM 805 C CA . ASN A 1 102 ? -21.455 16.357 13.201 1.00 84.31 102 ASN A CA 1
ATOM 806 C C . ASN A 1 102 ? -22.659 15.435 12.906 1.00 84.31 102 ASN A C 1
ATOM 808 O O . ASN A 1 102 ? -23.456 15.733 12.020 1.00 84.31 102 ASN A O 1
ATOM 812 N N . LYS A 1 103 ? -22.793 14.317 13.640 1.00 87.38 103 LYS A N 1
ATOM 813 C CA . LYS A 1 103 ? -23.826 13.273 13.438 1.00 87.38 103 LYS A CA 1
ATOM 814 C C . LYS A 1 103 ? -23.727 12.511 12.109 1.00 87.38 103 LYS A C 1
ATOM 816 O O . LYS A 1 103 ? -24.656 11.802 11.729 1.00 87.38 103 LYS A O 1
ATOM 821 N N . ILE A 1 104 ? -22.614 12.655 11.390 1.00 89.19 104 ILE A N 1
ATOM 822 C CA . ILE A 1 104 ? -22.327 11.920 10.158 1.00 89.19 104 ILE A CA 1
ATOM 823 C C . ILE A 1 104 ? -21.146 10.994 10.430 1.00 89.19 104 ILE A C 1
ATOM 825 O O . ILE A 1 104 ? -20.066 11.440 10.820 1.00 89.19 104 ILE A O 1
ATOM 829 N N . VAL A 1 105 ? -21.341 9.698 10.199 1.00 88.69 105 VAL A N 1
ATOM 830 C CA . VAL A 1 105 ? -20.260 8.714 10.279 1.00 88.69 105 VAL A CA 1
ATOM 831 C C . VAL A 1 105 ? -19.394 8.842 9.030 1.00 88.69 105 VAL A C 1
ATOM 833 O O . VAL A 1 105 ? -19.862 8.621 7.914 1.00 88.69 105 VAL A O 1
ATOM 836 N N . ARG A 1 106 ? -18.123 9.199 9.217 1.00 91.81 106 ARG A N 1
ATOM 837 C CA . ARG A 1 106 ? -17.106 9.248 8.163 1.0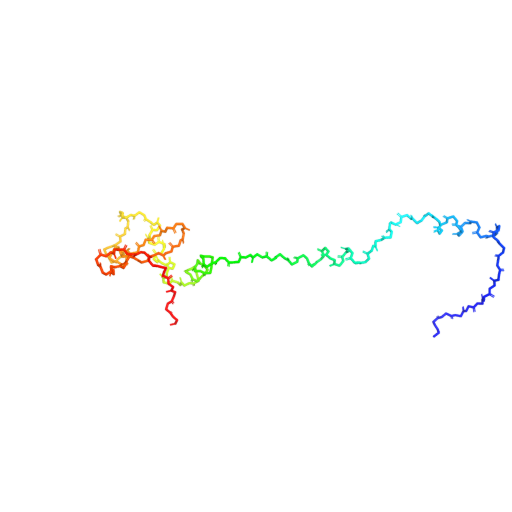0 91.81 106 ARG A CA 1
ATOM 838 C C . ARG A 1 106 ? -16.099 8.123 8.35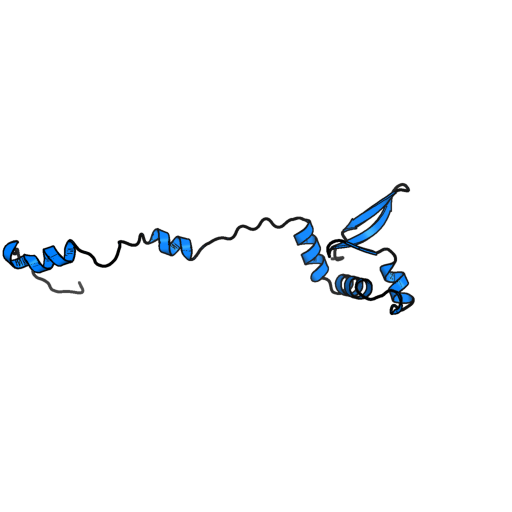9 1.00 91.81 106 ARG A C 1
ATOM 840 O O . ARG A 1 106 ? -15.795 7.739 9.487 1.00 91.81 106 ARG A O 1
ATOM 847 N N . LYS A 1 107 ? -15.575 7.602 7.253 1.00 92.94 107 LYS A N 1
ATOM 848 C CA . LYS A 1 107 ? -14.444 6.670 7.241 1.00 92.94 107 LYS A CA 1
ATOM 849 C C . LYS A 1 107 ? -13.185 7.470 6.931 1.00 92.94 107 LYS A C 1
ATOM 851 O O . LYS A 1 107 ? -13.156 8.177 5.929 1.00 92.94 107 LYS A O 1
ATOM 856 N N . LEU A 1 108 ? -12.178 7.382 7.792 1.00 92.75 108 LEU A N 1
ATOM 857 C CA . LEU A 1 108 ? -10.893 8.061 7.616 1.00 92.75 108 LEU A CA 1
ATOM 858 C C . LEU A 1 108 ? -9.769 7.033 7.557 1.00 92.75 108 LEU A C 1
ATOM 860 O O . LEU A 1 108 ? -9.834 6.026 8.264 1.00 92.75 108 LEU A O 1
ATOM 864 N N . TRP A 1 109 ? -8.749 7.292 6.739 1.00 94.00 109 TRP A N 1
ATOM 865 C CA . TRP A 1 109 ? -7.556 6.453 6.693 1.00 94.00 109 TRP A CA 1
ATOM 866 C C . TRP A 1 109 ? -6.853 6.428 8.044 1.00 94.00 109 TRP A C 1
ATOM 868 O O . TRP A 1 109 ? -6.701 7.453 8.712 1.00 94.00 109 TRP A O 1
ATOM 878 N N . VAL A 1 110 ? -6.419 5.237 8.438 1.00 93.31 110 VAL A N 1
ATOM 879 C CA . VAL A 1 110 ? -5.625 5.053 9.648 1.00 93.31 110 VAL A CA 1
ATOM 880 C C . VAL A 1 110 ? -4.159 5.083 9.260 1.00 93.31 110 VAL A C 1
ATOM 882 O O . VAL A 1 110 ? -3.706 4.219 8.516 1.00 93.31 110 VAL A O 1
ATOM 885 N N . VAL A 1 111 ? -3.421 6.062 9.765 1.00 91.94 111 VAL A N 1
ATOM 886 C CA . VAL A 1 111 ? -1.970 6.152 9.580 1.00 91.94 111 VAL A CA 1
ATOM 887 C C . VAL A 1 111 ? -1.248 5.805 10.885 1.00 91.94 111 VAL A C 1
ATOM 889 O O . VAL A 1 111 ? -1.840 5.945 11.962 1.00 91.94 111 VAL A O 1
ATOM 892 N N . PRO A 1 112 ? -0.003 5.307 10.819 1.00 89.38 112 PRO A N 1
ATOM 893 C CA . PRO A 1 112 ? 0.820 5.068 12.000 1.00 89.38 112 PRO A CA 1
ATOM 894 C C . PRO A 1 112 ? 0.971 6.342 12.837 1.00 89.38 112 PRO A C 1
ATOM 896 O O . PRO A 1 112 ? 1.108 7.439 12.293 1.00 89.38 112 PRO A O 1
ATOM 899 N N . ASN A 1 113 ? 0.956 6.198 14.162 1.00 82.25 113 ASN A N 1
ATOM 900 C CA . ASN A 1 113 ? 1.359 7.293 15.039 1.00 82.25 113 ASN A CA 1
ATOM 901 C C . ASN A 1 113 ? 2.891 7.320 15.026 1.00 82.25 113 ASN A C 1
ATOM 903 O O . ASN A 1 113 ? 3.495 6.282 15.292 1.00 82.25 113 ASN A O 1
ATOM 907 N N . SER A 1 114 ? 3.480 8.462 14.660 1.00 62.72 114 SER A N 1
ATOM 908 C CA . SER A 1 114 ? 4.937 8.644 14.595 1.00 62.72 114 SER A CA 1
ATOM 909 C C . SER A 1 114 ? 5.653 8.317 15.903 1.00 62.72 114 SER A C 1
ATOM 911 O O . SER A 1 114 ? 5.032 8.457 16.982 1.00 62.72 114 SER A O 1
#

Sequence (114 aa):
TEYDYEIKHRAGNKMSHIDALSRAPVEVAGDTETEIINEKMEVLTLVTEEDQVLAMQRTDTRLRTIVDILCREESGRSVSESSLVKEYVLESGLLYKKVEVNKIVRKLWVVPNS

pLDDT: mean 83.24, std 11.29, range [55.34, 94.5]

Organism: Schizaphis graminum (NCBI:txid13262)

Secondary structure (DSSP, 8-state):
-----------GGGSHHHHHHHHS-SS----HHHHHHHHT--------HHHHHHHHHHH-HHHHHHHHHHHS-GGG--HHHHHHHTTEEEETTEEEEEEEETTEEEEEE-----